Protein AF-A0A7Y5HX22-F1 (afdb_monomer_lite)

Secondary structure (DSSP, 8-state):
-PPPPPPP-GGG--TT-EEEEE-TTS-EEEEEEEEE-SSEEEEES-SSS--EEEEGGG-EE----

pLDDT: mean 92.1, std 9.89, range [55.41, 98.31]

Structure (mmCIF, N/CA/C/O backbone):
data_AF-A0A7Y5HX22-F1
#
_entry.id   AF-A0A7Y5HX22-F1
#
loop_
_atom_site.group_PDB
_atom_site.id
_atom_site.type_symbol
_atom_site.label_atom_id
_atom_site.label_alt_id
_atom_site.label_comp_id
_atom_site.label_asym_id
_atom_site.label_entity_id
_atom_site.label_seq_id
_atom_site.pdbx_PDB_ins_code
_atom_site.Cartn_x
_atom_site.Cartn_y
_atom_site.Cartn_z
_atom_site.occupancy
_atom_site.B_iso_or_equiv
_atom_site.auth_seq_id
_atom_site.auth_comp_id
_atom_site.auth_asym_id
_atom_site.auth_atom_id
_atom_site.pdbx_PDB_model_num
ATOM 1 N N . PRO A 1 1 ? -31.832 5.161 3.550 1.00 64.44 1 PRO A N 1
ATOM 2 C CA . PRO A 1 1 ? -30.500 5.091 2.898 1.00 64.44 1 PRO A CA 1
ATOM 3 C C . PRO A 1 1 ? -30.203 3.658 2.433 1.00 64.44 1 PRO A C 1
ATOM 5 O O . PRO A 1 1 ? -30.532 2.734 3.177 1.00 64.44 1 PRO A O 1
ATOM 8 N N . PRO A 1 2 ? -29.635 3.446 1.233 1.00 63.84 2 PRO A N 1
ATOM 9 C CA . PRO A 1 2 ? -29.133 2.127 0.864 1.00 63.84 2 PRO A CA 1
ATOM 10 C C . PRO A 1 2 ? -27.979 1.722 1.804 1.00 63.84 2 PRO A C 1
ATOM 12 O O . PRO A 1 2 ? -27.288 2.603 2.328 1.00 63.84 2 PRO A O 1
ATOM 15 N N . PRO A 1 3 ? -27.778 0.418 2.060 1.00 70.12 3 PRO A N 1
ATOM 16 C CA . PRO A 1 3 ? -26.632 -0.053 2.828 1.00 70.12 3 PRO A CA 1
ATOM 17 C C . PRO A 1 3 ? -25.333 0.327 2.109 1.00 70.12 3 PRO A C 1
ATOM 19 O O . PRO A 1 3 ? -25.253 0.254 0.881 1.00 70.12 3 PRO A O 1
ATOM 22 N N . ALA A 1 4 ? -24.321 0.745 2.874 1.00 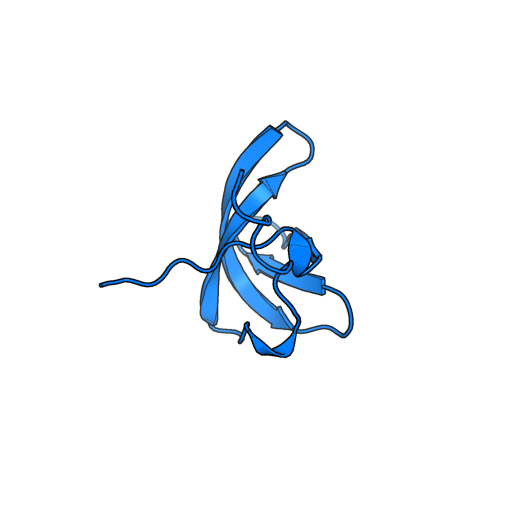66.50 4 ALA A N 1
ATOM 23 C CA . ALA A 1 4 ? -22.996 0.998 2.325 1.00 66.50 4 ALA A CA 1
ATOM 24 C C . ALA A 1 4 ? -22.467 -0.283 1.648 1.00 66.50 4 ALA A C 1
ATOM 26 O O . ALA A 1 4 ? -22.711 -1.379 2.170 1.00 66.50 4 ALA A O 1
ATOM 27 N N . PRO A 1 5 ? -21.762 -0.174 0.507 1.00 70.12 5 PRO A N 1
ATOM 28 C CA . PRO A 1 5 ? -21.147 -1.324 -0.135 1.00 70.12 5 PRO A CA 1
ATOM 29 C C . PRO A 1 5 ? -20.281 -2.109 0.859 1.00 70.12 5 PRO A C 1
ATOM 31 O O . PRO A 1 5 ? -19.652 -1.502 1.734 1.00 70.12 5 PRO A O 1
ATOM 34 N N . PRO A 1 6 ? -20.219 -3.445 0.742 1.00 77.81 6 PRO A N 1
ATOM 35 C CA . PRO A 1 6 ? -19.286 -4.237 1.525 1.00 77.81 6 PRO A CA 1
ATOM 36 C C . PRO A 1 6 ? -17.864 -3.697 1.354 1.00 77.81 6 PRO A C 1
ATOM 38 O O . PRO A 1 6 ? -17.450 -3.381 0.240 1.00 77.81 6 PRO A O 1
ATOM 41 N N . ALA A 1 7 ? -17.109 -3.615 2.451 1.00 83.31 7 ALA A N 1
ATOM 42 C CA . ALA A 1 7 ? -15.699 -3.258 2.376 1.00 83.31 7 ALA A CA 1
ATOM 43 C C . ALA A 1 7 ? -14.957 -4.243 1.459 1.00 83.31 7 ALA A C 1
ATOM 45 O O . ALA A 1 7 ? -15.163 -5.459 1.559 1.00 83.31 7 ALA A O 1
ATOM 46 N N . ALA A 1 8 ? -14.088 -3.710 0.598 1.00 91.06 8 ALA A N 1
ATOM 47 C CA . ALA A 1 8 ? -13.308 -4.515 -0.328 1.00 91.06 8 ALA A CA 1
ATOM 48 C C . ALA A 1 8 ? -12.407 -5.513 0.421 1.00 91.06 8 ALA A C 1
ATOM 50 O O . ALA A 1 8 ? -11.900 -5.257 1.521 1.00 91.06 8 ALA A O 1
ATOM 51 N N . ARG A 1 9 ? -12.227 -6.687 -0.175 1.00 94.38 9 ARG A N 1
ATOM 52 C CA . ARG A 1 9 ? -11.532 -7.845 0.388 1.00 94.38 9 ARG A CA 1
ATOM 53 C C . ARG A 1 9 ? -10.300 -8.167 -0.436 1.00 94.38 9 ARG A C 1
ATOM 55 O O . ARG A 1 9 ? -10.125 -7.711 -1.557 1.00 94.38 9 ARG A O 1
ATOM 62 N N . ARG A 1 10 ? -9.433 -9.007 0.126 1.00 95.19 10 ARG A N 1
ATOM 63 C CA . ARG A 1 10 ? -8.196 -9.456 -0.525 1.00 95.19 10 ARG A CA 1
ATOM 64 C C . ARG A 1 10 ? -8.425 -9.979 -1.945 1.00 95.19 10 ARG A C 1
ATOM 66 O O . ARG A 1 10 ? -7.633 -9.680 -2.833 1.00 95.19 10 ARG A O 1
ATOM 73 N N . ASP A 1 11 ? -9.482 -10.762 -2.135 1.00 95.31 11 ASP A N 1
ATOM 74 C CA . ASP A 1 11 ? -9.759 -11.456 -3.394 1.00 95.31 11 ASP A CA 1
ATOM 75 C C . ASP A 1 11 ? -10.212 -10.519 -4.521 1.00 95.31 11 ASP A C 1
ATOM 77 O O . ASP A 1 11 ? -10.149 -10.920 -5.685 1.00 95.31 11 ASP A O 1
ATOM 81 N N . ASP A 1 12 ? -10.546 -9.266 -4.203 1.00 94.62 12 ASP A N 1
ATOM 82 C CA . ASP A 1 12 ? -10.923 -8.232 -5.174 1.00 94.62 12 ASP A CA 1
ATOM 83 C C . ASP A 1 12 ? -9.701 -7.590 -5.863 1.00 94.62 12 ASP A C 1
ATOM 85 O O . ASP A 1 12 ? -9.840 -6.906 -6.880 1.00 94.62 12 ASP A O 1
ATOM 89 N N . PHE A 1 13 ? -8.491 -7.831 -5.340 1.00 96.81 13 PHE A N 1
ATOM 90 C CA . PHE A 1 13 ? -7.266 -7.149 -5.764 1.00 96.81 13 PHE A CA 1
ATOM 91 C C . PHE A 1 13 ? -6.175 -8.099 -6.259 1.00 96.81 13 PHE A C 1
ATOM 93 O O . PHE A 1 13 ? -6.004 -9.216 -5.761 1.00 96.81 13 PHE A O 1
ATOM 100 N N . ARG A 1 14 ? -5.368 -7.634 -7.210 1.00 97.69 14 ARG A N 1
ATOM 101 C CA . ARG A 1 14 ? -4.192 -8.328 -7.749 1.00 97.69 14 ARG A CA 1
ATOM 102 C C . ARG A 1 14 ? -3.006 -7.364 -7.869 1.00 97.69 14 ARG A C 1
ATOM 104 O O . ARG A 1 14 ? -3.211 -6.160 -8.004 1.00 97.69 14 ARG A O 1
ATOM 111 N N . PRO A 1 15 ? -1.756 -7.861 -7.824 1.00 97.94 15 PRO A N 1
ATOM 112 C CA . PRO A 1 15 ? -0.615 -7.061 -8.250 1.00 97.94 15 PRO A CA 1
ATOM 113 C C . PRO A 1 15 ? -0.825 -6.538 -9.677 1.00 97.94 15 PRO A C 1
ATOM 115 O O . PRO A 1 15 ? -1.298 -7.282 -10.532 1.00 97.94 15 PRO A O 1
ATOM 118 N N . GLY A 1 16 ? -0.487 -5.274 -9.910 1.00 97.38 16 GLY A N 1
ATOM 119 C CA . GLY A 1 16 ? -0.749 -4.554 -11.155 1.00 97.38 16 GLY A CA 1
ATOM 120 C C . GLY A 1 16 ? -2.038 -3.729 -11.150 1.00 97.38 16 GLY A C 1
ATOM 121 O O . GLY A 1 16 ? -2.145 -2.813 -11.958 1.00 97.38 16 GLY A O 1
ATOM 122 N N . ASP A 1 17 ? -2.978 -3.977 -10.231 1.00 97.50 17 ASP A N 1
ATOM 123 C CA . ASP A 1 17 ? -4.183 -3.148 -10.125 1.00 97.50 17 ASP A CA 1
ATOM 124 C C . ASP A 1 17 ? -3.829 -1.717 -9.704 1.00 97.50 17 ASP A C 1
ATOM 126 O O . ASP A 1 17 ? -3.094 -1.505 -8.730 1.00 97.50 17 ASP A O 1
ATOM 130 N N . THR A 1 18 ? -4.420 -0.740 -10.390 1.00 97.62 18 THR A N 1
ATOM 131 C CA . THR A 1 18 ? -4.422 0.659 -9.964 1.00 97.62 18 THR A CA 1
ATOM 132 C C . THR A 1 18 ? -5.527 0.878 -8.937 1.00 97.62 18 THR A C 1
ATOM 134 O O . THR A 1 18 ? -6.685 0.498 -9.127 1.00 97.62 18 THR A O 1
ATOM 137 N N . VAL A 1 19 ? -5.162 1.482 -7.813 1.00 97.50 19 VAL A N 1
ATOM 138 C CA . VAL A 1 19 ? -6.059 1.713 -6.682 1.00 97.50 19 VAL A CA 1
ATOM 139 C C . VAL A 1 19 ? -5.868 3.113 -6.122 1.00 97.50 19 VAL A C 1
ATOM 141 O O . VAL A 1 19 ? -4.796 3.709 -6.249 1.00 97.50 19 VAL A O 1
ATOM 144 N N . SER A 1 20 ? -6.896 3.618 -5.449 1.00 97.31 20 SER A N 1
ATOM 145 C CA . SER A 1 20 ? -6.812 4.816 -4.621 1.00 97.31 20 SER A CA 1
ATOM 146 C C . SER A 1 20 ? -7.089 4.521 -3.151 1.00 97.31 20 SER A C 1
ATOM 148 O O . SER A 1 20 ? -7.766 3.549 -2.803 1.00 97.31 20 SER A O 1
ATOM 150 N N . PHE A 1 21 ? -6.532 5.365 -2.284 1.00 97.25 21 PHE A N 1
ATOM 151 C CA . PHE A 1 21 ? -6.776 5.368 -0.843 1.00 97.25 21 PHE A CA 1
ATOM 152 C C . PHE A 1 21 ? -6.494 6.752 -0.256 1.00 97.25 21 PHE A C 1
ATOM 154 O O . PHE A 1 21 ? -5.783 7.556 -0.858 1.00 97.25 21 PHE A O 1
ATOM 161 N N . THR A 1 22 ? -7.017 7.012 0.938 1.00 97.31 22 THR A N 1
ATOM 162 C CA . THR A 1 22 ? -6.707 8.222 1.708 1.00 97.31 22 THR A CA 1
ATOM 163 C C . THR A 1 22 ? -5.608 7.915 2.719 1.00 97.31 22 THR A C 1
ATOM 165 O O . THR A 1 22 ? -5.709 6.939 3.465 1.00 97.31 22 THR A O 1
ATOM 168 N N . ASP A 1 23 ? -4.547 8.718 2.736 1.00 94.19 23 ASP A N 1
ATOM 169 C CA . ASP A 1 23 ? -3.432 8.545 3.664 1.00 94.19 23 ASP A CA 1
ATOM 170 C C . ASP A 1 23 ? -3.688 9.182 5.047 1.00 94.19 23 ASP A C 1
ATOM 172 O O . ASP A 1 23 ? -4.740 9.761 5.325 1.00 94.19 23 ASP A O 1
ATOM 176 N N . GLN A 1 24 ? -2.696 9.079 5.933 1.00 92.00 24 GLN A N 1
ATOM 177 C CA . GLN A 1 24 ? -2.748 9.645 7.288 1.00 92.00 24 GLN A CA 1
ATOM 178 C C . GLN A 1 24 ? -2.841 11.182 7.333 1.00 92.00 24 GLN A C 1
ATOM 180 O O . GLN A 1 24 ? -3.224 11.738 8.358 1.00 92.00 24 GLN A O 1
ATOM 185 N N . HIS A 1 25 ? -2.501 11.866 6.240 1.00 95.00 25 HIS A N 1
ATOM 186 C CA . HIS A 1 25 ? -2.607 13.316 6.084 1.00 95.00 25 HIS A CA 1
ATOM 187 C C . HIS A 1 25 ? -3.917 13.723 5.397 1.00 95.00 25 HIS A C 1
ATOM 189 O O . HIS A 1 25 ? -4.064 14.872 4.985 1.00 95.00 25 HIS A O 1
ATOM 195 N N . LEU A 1 26 ? -4.875 12.794 5.285 1.00 94.69 26 LEU A N 1
ATOM 196 C CA . LEU A 1 26 ? -6.157 12.981 4.607 1.00 94.69 26 LEU A CA 1
ATOM 197 C C . LEU A 1 26 ? -6.009 13.312 3.116 1.00 94.69 26 LEU A C 1
ATOM 199 O O . LEU A 1 26 ? -6.918 13.878 2.509 1.00 94.69 26 LEU A O 1
ATOM 203 N N . GLN A 1 27 ? -4.882 12.937 2.508 1.00 95.50 27 GLN A N 1
ATOM 204 C CA . GLN A 1 27 ? -4.654 13.128 1.084 1.00 95.50 27 GLN A CA 1
ATOM 205 C C . GLN A 1 27 ? -5.037 11.868 0.319 1.00 95.50 27 GLN A C 1
ATOM 207 O O . GLN A 1 27 ? -4.636 10.755 0.670 1.00 95.50 27 GLN A O 1
ATOM 212 N N . GLN A 1 28 ? -5.798 12.047 -0.759 1.00 96.56 28 GLN A N 1
ATOM 213 C CA . GLN A 1 28 ? -6.070 10.960 -1.686 1.00 96.56 28 GLN A CA 1
ATOM 214 C C . GLN A 1 28 ? -4.803 10.658 -2.485 1.00 96.56 28 GLN A C 1
ATOM 216 O O . GLN A 1 28 ? -4.232 11.539 -3.128 1.00 96.56 28 GLN A O 1
ATOM 221 N N . ARG A 1 29 ? -4.386 9.397 -2.465 1.00 96.81 29 ARG A N 1
ATOM 222 C CA . ARG A 1 29 ? -3.277 8.881 -3.260 1.00 96.81 29 ARG A CA 1
ATOM 223 C C . ARG A 1 29 ? -3.788 7.867 -4.261 1.00 96.81 29 ARG A C 1
ATOM 225 O O . ARG A 1 29 ? -4.767 7.166 -4.008 1.00 96.81 29 ARG A O 1
ATOM 232 N N . ILE A 1 30 ? -3.088 7.788 -5.382 1.00 97.25 30 ILE A N 1
ATOM 233 C CA . ILE A 1 30 ? -3.286 6.775 -6.411 1.00 97.25 30 ILE A CA 1
ATOM 234 C C . ILE A 1 30 ? -1.960 6.046 -6.569 1.00 97.25 30 ILE A C 1
ATOM 236 O O . ILE A 1 30 ? -0.898 6.666 -6.546 1.00 97.25 30 ILE A O 1
ATOM 240 N N . GLY A 1 31 ? -2.024 4.730 -6.700 1.00 97.06 31 GLY A N 1
ATOM 241 C CA . GLY A 1 31 ? -0.843 3.920 -6.927 1.00 97.06 31 GLY A CA 1
ATOM 242 C C . GLY A 1 31 ? -1.194 2.535 -7.429 1.00 97.06 31 GLY A C 1
ATOM 243 O O . GLY A 1 31 ? -2.363 2.172 -7.571 1.00 97.06 31 GLY A O 1
ATOM 244 N N . THR A 1 32 ? -0.155 1.751 -7.673 1.00 98.06 32 THR A N 1
ATOM 245 C CA . THR A 1 32 ? -0.283 0.394 -8.194 1.00 98.06 32 THR A CA 1
ATOM 246 C C . THR A 1 32 ? 0.035 -0.610 -7.102 1.00 98.06 32 THR A C 1
ATOM 248 O O . THR A 1 32 ? 1.009 -0.462 -6.356 1.00 98.06 32 THR A O 1
ATOM 251 N N . ILE A 1 33 ? -0.774 -1.662 -6.998 1.00 98.12 33 ILE A N 1
ATOM 252 C CA . ILE A 1 33 ? -0.478 -2.771 -6.095 1.00 98.12 33 ILE A CA 1
ATOM 253 C C . ILE A 1 33 ? 0.755 -3.508 -6.613 1.00 98.12 33 ILE A C 1
ATOM 255 O O . ILE A 1 33 ? 0.727 -4.119 -7.675 1.00 98.12 33 ILE A O 1
ATOM 259 N N . ILE A 1 34 ? 1.822 -3.528 -5.822 1.00 98.12 34 ILE A N 1
ATOM 260 C CA . ILE A 1 34 ? 3.040 -4.292 -6.129 1.00 98.12 34 ILE A CA 1
ATOM 261 C C . ILE A 1 34 ? 3.082 -5.636 -5.391 1.00 98.12 34 ILE A C 1
ATOM 263 O O . ILE A 1 34 ? 3.819 -6.541 -5.774 1.00 98.12 34 ILE A O 1
ATOM 267 N N . ARG A 1 35 ? 2.285 -5.800 -4.321 1.00 98.12 35 ARG A N 1
ATOM 268 C CA . ARG A 1 35 ? 2.203 -7.052 -3.550 1.00 98.12 35 ARG A CA 1
ATOM 269 C C . ARG A 1 35 ? 0.881 -7.183 -2.797 1.00 98.12 35 ARG A C 1
ATOM 271 O O . ARG A 1 35 ? 0.441 -6.245 -2.140 1.00 98.12 35 ARG A O 1
ATOM 278 N N . ILE A 1 36 ? 0.316 -8.389 -2.783 1.00 98.12 36 ILE A N 1
ATOM 279 C CA . ILE A 1 36 ? -0.823 -8.761 -1.932 1.00 98.12 36 ILE A CA 1
ATOM 280 C C . ILE A 1 36 ? -0.317 -9.531 -0.706 1.00 98.12 36 ILE A C 1
ATOM 282 O O . ILE A 1 36 ? 0.398 -10.522 -0.837 1.00 98.12 36 ILE A O 1
ATOM 286 N N . ASN A 1 37 ? -0.713 -9.104 0.493 1.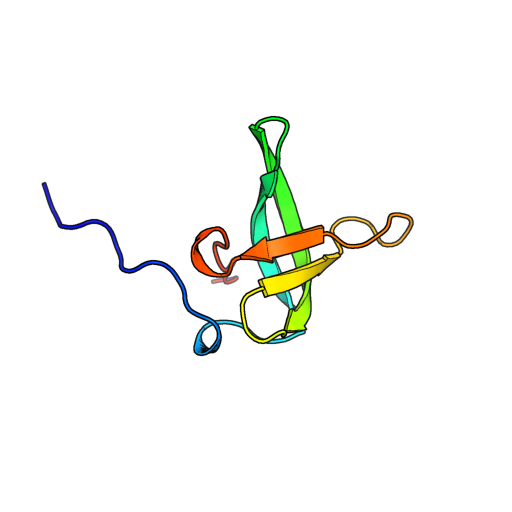00 95.50 37 ASN A N 1
ATOM 287 C CA . ASN A 1 37 ? -0.464 -9.818 1.748 1.00 95.50 37 ASN A CA 1
ATOM 288 C C . ASN A 1 37 ? -1.786 -10.369 2.310 1.00 95.50 37 ASN A C 1
ATOM 290 O O . ASN A 1 37 ? -2.832 -10.275 1.673 1.00 95.50 37 ASN A O 1
ATOM 294 N N . GLN A 1 38 ? -1.758 -10.972 3.502 1.00 95.50 38 GLN A N 1
ATOM 295 C CA . GLN A 1 38 ? -2.965 -11.574 4.090 1.00 95.50 38 GLN A CA 1
ATOM 296 C C . GLN A 1 38 ? -4.040 -10.537 4.459 1.00 95.50 38 GLN A C 1
ATOM 298 O O . GLN A 1 38 ? -5.218 -10.789 4.239 1.00 95.50 38 GLN A O 1
ATOM 303 N N . LYS A 1 39 ? -3.647 -9.374 5.004 1.00 96.62 39 LYS A N 1
ATOM 304 C CA . LYS A 1 39 ? -4.576 -8.323 5.477 1.00 96.62 39 LYS A CA 1
ATOM 305 C C . LYS A 1 39 ? -4.429 -6.977 4.758 1.00 96.62 39 LYS A C 1
ATOM 307 O O . LYS A 1 39 ? -5.254 -6.091 4.950 1.00 96.62 39 LYS A O 1
ATOM 312 N N . THR A 1 40 ? -3.367 -6.812 3.972 1.00 98.00 40 THR A N 1
ATOM 313 C CA . THR A 1 40 ? -2.999 -5.535 3.348 1.00 98.00 40 THR A CA 1
ATOM 314 C C . THR A 1 40 ? -2.463 -5.742 1.937 1.00 98.00 40 THR A C 1
ATOM 316 O O . THR A 1 40 ? -1.952 -6.817 1.613 1.00 98.00 40 THR A O 1
ATOM 319 N N . ALA A 1 41 ? -2.462 -4.684 1.137 1.00 98.31 41 ALA A N 1
ATOM 320 C CA . ALA A 1 41 ? -1.677 -4.573 -0.087 1.00 98.31 41 ALA A CA 1
ATOM 321 C C . ALA A 1 41 ? -0.462 -3.661 0.145 1.00 98.31 41 ALA A C 1
ATOM 323 O O . ALA A 1 41 ? -0.519 -2.759 0.983 1.00 98.31 41 ALA A O 1
ATOM 324 N N . SER A 1 42 ? 0.630 -3.915 -0.575 1.00 98.25 42 SER A N 1
ATOM 325 C CA . SER A 1 42 ? 1.719 -2.951 -0.739 1.00 98.25 42 SER A CA 1
ATOM 326 C C . SER A 1 42 ? 1.477 -2.158 -2.019 1.00 98.25 42 SER A C 1
ATOM 328 O O . SER A 1 42 ? 1.309 -2.769 -3.077 1.00 98.25 42 SER A O 1
ATOM 330 N N . ILE A 1 43 ? 1.462 -0.832 -1.921 1.00 98.06 43 ILE A N 1
ATOM 331 C CA . ILE A 1 43 ? 1.097 0.079 -3.009 1.00 98.06 43 ILE A CA 1
ATOM 332 C C . ILE A 1 43 ? 2.255 1.020 -3.274 1.00 98.06 43 ILE A C 1
ATOM 334 O O . ILE A 1 43 ? 2.756 1.667 -2.355 1.00 98.06 43 ILE A O 1
ATOM 338 N N . GLN A 1 44 ? 2.669 1.092 -4.528 1.00 98.00 44 GLN A N 1
ATOM 339 C CA . GLN A 1 44 ? 3.653 2.058 -4.976 1.00 98.00 44 GLN A CA 1
ATOM 340 C C . GLN A 1 44 ? 2.925 3.229 -5.631 1.00 98.00 44 GLN A C 1
ATOM 342 O O . GLN A 1 44 ? 2.218 3.036 -6.619 1.00 98.00 44 GLN A O 1
ATOM 347 N N . CYS A 1 45 ? 3.064 4.420 -5.047 1.00 96.56 45 CYS A N 1
ATOM 348 C CA . CYS A 1 45 ? 2.495 5.656 -5.593 1.00 96.56 45 CYS A CA 1
ATOM 349 C C . CYS A 1 45 ? 3.539 6.430 -6.407 1.00 96.56 45 CYS A C 1
ATOM 351 O O . CYS A 1 45 ? 3.214 6.962 -7.461 1.00 96.56 45 CYS A O 1
ATOM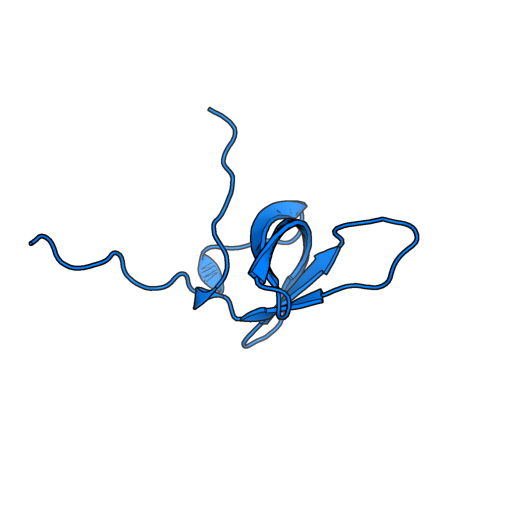 353 N N . ASP A 1 46 ? 4.791 6.438 -5.941 1.00 93.00 46 ASP A N 1
ATOM 354 C CA . ASP A 1 46 ? 5.938 7.022 -6.633 1.00 93.00 46 ASP A CA 1
ATOM 355 C C . ASP A 1 46 ? 7.058 5.961 -6.746 1.00 93.00 46 ASP A C 1
ATOM 357 O O . ASP A 1 46 ? 7.345 5.275 -5.759 1.00 93.00 46 ASP A O 1
ATOM 361 N N . PRO A 1 47 ? 7.679 5.767 -7.925 1.00 86.62 47 PRO A N 1
ATOM 362 C CA . PRO A 1 47 ? 8.776 4.816 -8.118 1.00 86.62 47 PRO A CA 1
ATOM 363 C C . PRO A 1 47 ? 10.039 5.108 -7.296 1.00 86.62 47 PRO A C 1
ATOM 365 O O . PRO A 1 47 ? 10.810 4.192 -7.016 1.00 86.62 47 PRO A O 1
ATOM 368 N N . THR A 1 48 ? 10.267 6.377 -6.962 1.00 90.75 48 THR A N 1
ATOM 369 C CA . THR A 1 48 ? 11.432 6.876 -6.221 1.00 90.75 48 THR A CA 1
ATOM 370 C C . THR A 1 48 ? 11.207 6.887 -4.710 1.00 90.75 48 THR A C 1
ATOM 372 O O . THR A 1 48 ? 12.172 6.931 -3.945 1.00 90.75 48 THR A O 1
ATOM 375 N N . GLU A 1 49 ? 9.952 6.785 -4.270 1.00 87.19 49 GLU A N 1
ATOM 376 C CA . GLU A 1 49 ? 9.596 6.618 -2.864 1.00 87.19 49 GLU A CA 1
ATOM 377 C C . GLU A 1 49 ? 9.445 5.136 -2.474 1.00 87.19 49 GLU A C 1
ATOM 379 O O . GLU A 1 49 ? 9.464 4.212 -3.293 1.00 87.19 49 GLU A O 1
ATOM 384 N N . GLY A 1 50 ? 9.286 4.898 -1.169 1.00 92.19 50 GLY A N 1
ATOM 385 C CA . GLY A 1 50 ? 8.905 3.591 -0.644 1.00 92.19 50 GLY A CA 1
ATOM 386 C C . GLY A 1 50 ? 7.477 3.182 -1.027 1.00 92.19 50 GLY A C 1
ATOM 387 O O . GLY A 1 50 ? 6.782 3.827 -1.807 1.00 92.19 50 GLY A O 1
ATOM 388 N N . HIS A 1 51 ? 7.005 2.087 -0.431 1.00 95.69 51 HIS A N 1
ATOM 389 C CA . HIS A 1 51 ? 5.650 1.589 -0.658 1.00 95.69 51 HIS A CA 1
ATOM 390 C C . HIS A 1 51 ? 4.764 1.751 0.577 1.00 95.69 51 HIS A C 1
ATOM 392 O O . HIS A 1 51 ? 5.198 1.601 1.720 1.00 95.69 51 HIS A O 1
ATOM 398 N 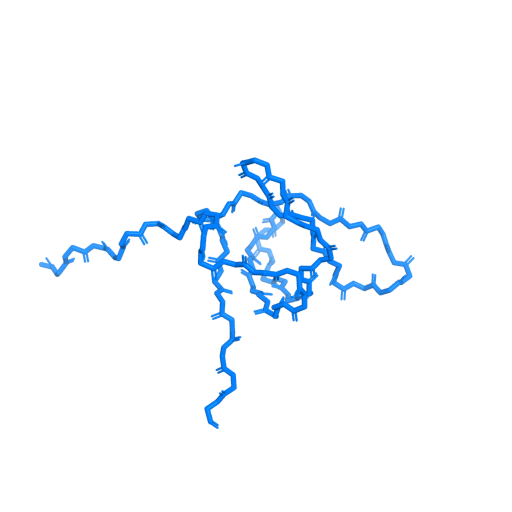N . TRP A 1 52 ? 3.482 1.972 0.327 1.00 96.88 52 TRP A N 1
ATOM 399 C CA . TRP A 1 52 ? 2.438 2.070 1.335 1.00 96.88 52 TRP A CA 1
ATOM 400 C C . TRP A 1 52 ? 1.906 0.688 1.679 1.00 96.88 52 TRP A C 1
ATOM 402 O O . TRP A 1 52 ? 1.726 -0.140 0.791 1.00 96.88 52 TRP A O 1
ATOM 412 N N . ARG A 1 53 ? 1.610 0.426 2.954 1.00 97.44 53 ARG A N 1
ATOM 413 C CA . ARG A 1 53 ? 0.871 -0.773 3.372 1.00 97.44 53 ARG A CA 1
ATOM 414 C C . ARG A 1 53 ? -0.533 -0.374 3.779 1.00 97.44 53 ARG A C 1
ATOM 416 O O . ARG A 1 53 ? -0.708 0.297 4.789 1.00 97.44 53 ARG A O 1
ATOM 423 N N . VAL A 1 54 ? -1.519 -0.816 3.010 1.00 97.81 54 VAL A N 1
ATOM 424 C CA . VAL A 1 54 ? -2.905 -0.363 3.165 1.00 97.81 54 VAL A CA 1
ATOM 425 C C . VAL A 1 54 ? -3.835 -1.564 3.296 1.00 97.81 54 VAL A C 1
ATOM 427 O O . VAL A 1 54 ? -3.681 -2.562 2.590 1.00 97.81 54 VAL A O 1
ATOM 430 N N . GLY A 1 55 ? -4.770 -1.505 4.245 1.00 97.38 55 GLY A N 1
ATOM 431 C CA . GLY A 1 55 ? -5.788 -2.541 4.430 1.00 97.38 55 GLY A CA 1
ATOM 432 C C . GLY A 1 55 ? -6.784 -2.558 3.272 1.00 97.38 55 GLY A C 1
ATOM 433 O O . GLY A 1 55 ? -7.150 -1.503 2.769 1.00 97.38 55 GLY A O 1
ATOM 434 N N . PHE A 1 56 ? -7.252 -3.742 2.872 1.00 97.19 56 PHE A N 1
ATOM 435 C CA . PHE A 1 56 ? -8.119 -3.890 1.692 1.00 97.19 56 PHE A CA 1
ATOM 436 C C . PHE A 1 56 ? -9.396 -3.048 1.755 1.00 97.19 56 PHE A C 1
ATOM 438 O O . PHE A 1 56 ? -9.763 -2.436 0.762 1.00 97.19 56 PHE A O 1
ATOM 445 N N . GLY A 1 57 ? -10.013 -2.930 2.934 1.00 95.25 57 GLY A N 1
ATOM 446 C CA . GLY A 1 57 ? -11.225 -2.126 3.114 1.00 95.25 57 GLY A CA 1
ATOM 447 C C . GLY A 1 57 ? -11.035 -0.613 2.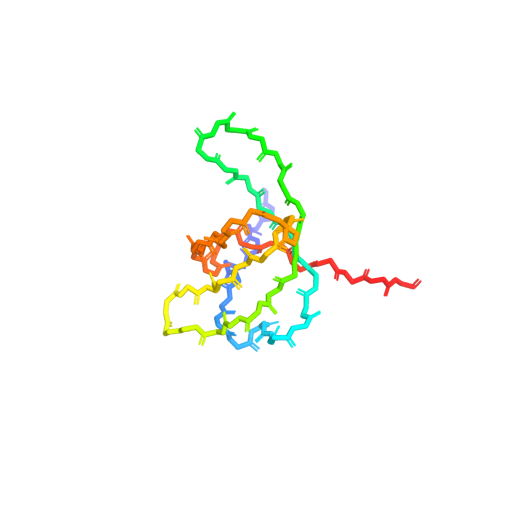939 1.00 95.25 57 GLY A C 1
ATOM 448 O O . GLY A 1 57 ? -12.026 0.106 2.937 1.00 95.25 57 GLY A O 1
ATOM 449 N N . LEU A 1 58 ? -9.794 -0.131 2.810 1.00 95.69 58 LEU A N 1
ATOM 450 C CA . LEU A 1 58 ? -9.472 1.276 2.538 1.00 95.69 58 LEU A CA 1
ATOM 451 C C . LEU A 1 58 ? -9.149 1.530 1.059 1.00 95.69 58 LEU A C 1
ATOM 453 O O . LEU A 1 58 ? -8.890 2.671 0.681 1.00 95.69 58 LEU A O 1
ATOM 457 N N . LEU A 1 59 ? -9.114 0.477 0.239 1.00 96.75 59 LEU A N 1
ATOM 458 C CA . LEU A 1 59 ? -8.766 0.565 -1.172 1.00 96.75 59 LEU A CA 1
ATOM 459 C C . LEU A 1 59 ? -10.009 0.686 -2.030 1.00 96.75 59 LEU A C 1
ATOM 461 O O . LEU A 1 59 ? -10.959 -0.081 -1.889 1.00 96.75 59 LEU A O 1
ATOM 465 N N . THR A 1 60 ? -9.938 1.602 -2.986 1.00 95.56 60 THR A N 1
ATOM 466 C CA . THR A 1 60 ? -10.887 1.684 -4.091 1.00 95.56 60 THR A CA 1
ATOM 467 C C . THR A 1 60 ? -10.166 1.276 -5.362 1.00 95.56 60 THR A C 1
ATOM 469 O O . THR A 1 60 ? -9.145 1.867 -5.714 1.00 95.56 60 THR A O 1
ATOM 472 N N .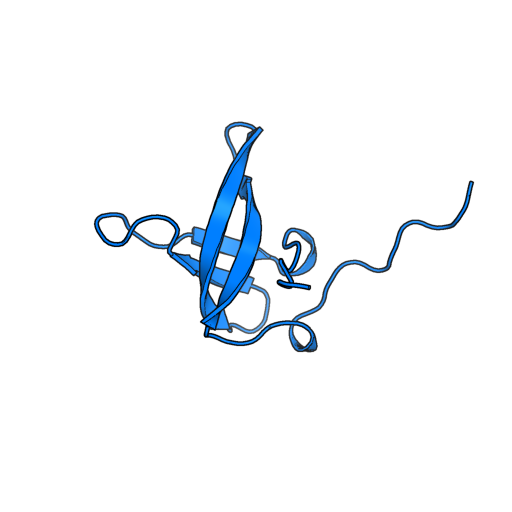 LYS A 1 61 ? -10.662 0.241 -6.045 1.00 95.00 61 LYS A N 1
ATOM 473 C CA . LYS A 1 61 ? -10.109 -0.172 -7.337 1.00 95.00 61 LYS A CA 1
ATOM 474 C C . LYS A 1 61 ? -10.515 0.833 -8.410 1.00 95.00 61 LYS A C 1
ATOM 476 O O . LYS A 1 61 ? -11.694 1.159 -8.520 1.00 95.00 61 LYS A O 1
ATOM 481 N N . ILE A 1 62 ? -9.543 1.310 -9.181 1.00 94.38 62 ILE A N 1
ATOM 482 C CA . ILE A 1 62 ? -9.787 2.156 -10.348 1.00 94.38 62 ILE A CA 1
ATOM 483 C C . ILE A 1 62 ? -9.840 1.226 -11.558 1.00 94.38 62 ILE A C 1
ATOM 485 O O . ILE A 1 62 ? -8.911 0.456 -11.794 1.00 94.38 62 ILE A O 1
ATOM 489 N N . VAL A 1 63 ? -10.955 1.259 -12.280 1.00 88.19 63 VAL A N 1
ATOM 490 C CA . VAL A 1 63 ? -11.171 0.470 -13.494 1.00 88.19 63 VAL A CA 1
ATOM 491 C C . VAL A 1 63 ? -11.297 1.471 -14.633 1.00 88.19 63 VAL A C 1
ATOM 493 O O . VAL A 1 63 ? -12.199 2.307 -14.589 1.00 88.19 63 VAL A O 1
ATOM 496 N N . ASP A 1 64 ? -10.384 1.427 -15.602 1.00 72.44 64 ASP A N 1
ATOM 497 C CA . ASP A 1 64 ? -10.596 2.134 -16.868 1.00 72.44 64 ASP A CA 1
ATOM 498 C C . ASP A 1 64 ? -11.782 1.479 -17.595 1.00 72.44 64 ASP A C 1
ATOM 500 O O . ASP A 1 64 ? -11.884 0.249 -17.647 1.00 72.44 64 ASP A O 1
ATOM 504 N N . ILE A 1 65 ? -12.702 2.316 -18.077 1.00 55.41 65 ILE A N 1
ATOM 505 C CA . ILE A 1 65 ? -13.954 1.958 -18.769 1.00 55.41 65 ILE A CA 1
ATOM 506 C C . ILE A 1 65 ? -13.796 2.106 -20.276 1.00 55.41 65 ILE A C 1
ATOM 508 O O . ILE A 1 65 ? -13.227 3.135 -20.702 1.00 55.41 65 ILE A O 1
#

Radius of gyration: 11.93 Å; chains: 1; bounding box: 42×25×26 Å

Sequence (65 aa):
PPPAPPAARRDDFRPGDTVSFTDQHLQQRIGTIIRINQKTASIQCDPTEGHWRVGFGLLTKIVDI

Foldseek 3Di:
DPDDPPQFDLVVDDFQFWKWFQDPVRDIAIFTFNDGDHFWTWTDRDPPDGTDTGGRSRIDTDDDD